Protein AF-A0A528FMC1-F1 (afdb_monomer)

pLDDT: mean 87.97, std 17.71, range [42.25, 98.69]

Nearest PDB structures (foldseek):
  6yak-assembly1_DDD  TM=9.681E-01  e=7.379E-06  Carboxydothermus hydrogenoformans
  8ogh-assembly1_B  TM=9.612E-01  e=1.256E-04  Mycobacterium tuberculosis H37Rv
  8ogh-assembly1_A  TM=9.582E-01  e=1.342E-04  Mycobacterium tuberculosis H37Rv
  7a9h-assembly1_AAA  TM=9.561E-01  e=1.531E-04  Mycobacterium tuberculosis H37Rv
  7a9g-assembly1_AAA  TM=8.290E-01  e=8.459E-05  Mycobacterium tuberculosis H37Rv

Foldseek 3Di:
DDDDDDDDDPVNVVVPPDDDDDQLPPLVVLLVVCVVPVQEAAEDAPCCVVNSNVNNCVNCVV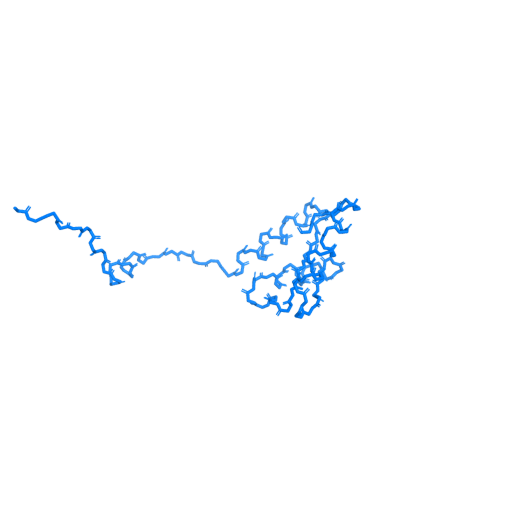RYYHPHNCVVVRVVVCVVSVVVPHDD

Sequence (88 aa):
MSNSGFQVSMAESLKAGTRQTVQAPFGLALAELAGKHEDVVGLTADLGKYTDILPFAKAFPDRYFNVGMAEQNLIAISAGLAKIGKVP

Radius of gyration: 19.48 Å; Cα contacts (8 Å, |Δi|>4): 85; chains: 1; bounding box: 52×48×34 Å

Solvent-accessible surface area (backbone atoms only — not comparable to full-atom values): 5260 Å² total; per-residue (Å²): 137,83,87,80,71,90,77,82,49,75,70,59,66,61,69,65,74,76,77,85,79,69,82,45,56,61,7,51,52,50,36,57,50,40,74,78,33,88,44,47,36,47,76,36,46,69,42,40,86,80,64,29,39,49,56,24,38,72,77,37,55,96,41,43,44,73,62,37,94,32,60,71,56,46,54,53,50,38,52,53,41,42,74,75,66,32,48,96

Mean predicted aligned error: 9.07 Å

Secondary structure (DSSP, 8-state):
---------HHHHHHS---PPPSSHHHHHHHHHHHH-TTB-EEESS-TTTTT-HHHHHH-GGGEEE--S-HHHHHHHHHHHHHTT-B-

Structure (mmCIF, N/CA/C/O backbone):
data_AF-A0A528FMC1-F1
#
_entry.id   AF-A0A528FMC1-F1
#
loop_
_atom_site.group_PDB
_atom_site.id
_atom_site.type_symbol
_atom_site.label_atom_id
_atom_site.label_alt_id
_atom_site.label_comp_id
_atom_site.label_asym_id
_atom_site.label_entity_id
_atom_site.label_seq_id
_atom_site.pdbx_PDB_ins_code
_atom_site.Cartn_x
_atom_site.Cartn_y
_atom_site.Cartn_z
_atom_site.occupancy
_atom_site.B_iso_or_equiv
_atom_site.auth_seq_id
_atom_site.auth_comp_id
_atom_site.auth_asym_id
_atom_site.auth_atom_id
_atom_site.pdbx_PDB_model_num
ATOM 1 N N . MET A 1 1 ? 38.330 -39.862 -1.056 1.00 42.25 1 MET A N 1
ATOM 2 C CA . MET A 1 1 ? 37.987 -39.206 -2.336 1.00 42.25 1 MET A CA 1
ATOM 3 C C . MET A 1 1 ? 36.906 -38.184 -2.030 1.00 42.25 1 MET A C 1
ATOM 5 O O . MET A 1 1 ? 35.893 -38.551 -1.456 1.00 42.25 1 MET A O 1
ATOM 9 N N . SER A 1 2 ? 37.239 -36.908 -2.225 1.00 42.50 2 SER A N 1
ATOM 10 C CA . SER A 1 2 ? 36.513 -35.729 -1.736 1.00 42.50 2 SER A CA 1
ATOM 11 C C . SER A 1 2 ? 35.173 -35.547 -2.451 1.00 42.50 2 SER A C 1
ATOM 13 O O . SER A 1 2 ? 35.115 -35.633 -3.674 1.00 42.50 2 SER A O 1
ATOM 15 N N . ASN A 1 3 ? 34.115 -35.297 -1.680 1.00 42.31 3 ASN A N 1
ATOM 16 C CA . ASN A 1 3 ? 32.773 -35.006 -2.170 1.00 42.31 3 ASN A CA 1
ATOM 17 C C . ASN A 1 3 ? 32.751 -33.549 -2.672 1.00 42.31 3 ASN A C 1
ATOM 19 O O . ASN A 1 3 ? 32.604 -32.618 -1.878 1.00 42.31 3 ASN A O 1
ATOM 23 N N . SER A 1 4 ? 32.989 -33.330 -3.968 1.00 44.59 4 SER A N 1
ATOM 24 C CA . SER A 1 4 ? 33.004 -31.990 -4.562 1.00 44.59 4 SER A CA 1
ATOM 25 C C . SER A 1 4 ? 31.576 -31.476 -4.731 1.00 44.59 4 SER A C 1
ATOM 27 O O . SER A 1 4 ? 30.851 -31.904 -5.630 1.00 44.59 4 SER A O 1
ATOM 29 N N . GLY A 1 5 ? 31.186 -30.567 -3.838 1.00 46.59 5 GLY A N 1
ATOM 30 C CA . GLY A 1 5 ? 29.942 -29.814 -3.913 1.00 46.59 5 GLY A CA 1
ATOM 31 C C . GLY A 1 5 ? 29.766 -29.124 -5.265 1.00 46.59 5 GLY A C 1
ATOM 32 O O . GLY A 1 5 ? 30.716 -28.637 -5.875 1.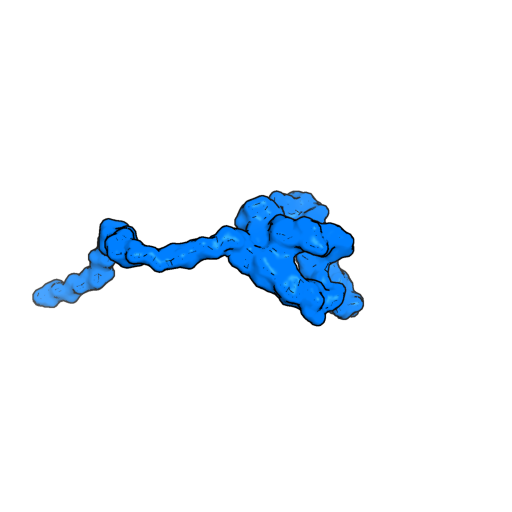00 46.59 5 GLY A O 1
ATOM 33 N N . PHE A 1 6 ? 28.520 -29.108 -5.723 1.00 58.50 6 PHE A N 1
ATOM 34 C CA . PHE A 1 6 ? 28.058 -28.435 -6.926 1.00 58.50 6 PHE A CA 1
ATOM 35 C C . PHE A 1 6 ? 28.283 -26.922 -6.790 1.00 58.50 6 PHE A C 1
ATOM 37 O O . PHE A 1 6 ? 27.477 -26.207 -6.197 1.00 58.50 6 PHE A O 1
ATOM 44 N N . GLN A 1 7 ? 29.421 -26.440 -7.285 1.00 52.75 7 GLN A N 1
ATOM 45 C CA . GLN A 1 7 ? 29.770 -25.026 -7.286 1.00 52.75 7 GLN A CA 1
ATOM 46 C C . GLN A 1 7 ? 29.389 -24.437 -8.648 1.00 52.75 7 GLN A C 1
ATOM 48 O O . GLN A 1 7 ? 30.204 -24.400 -9.565 1.00 52.75 7 GLN A O 1
ATOM 53 N N . VAL A 1 8 ? 28.133 -24.002 -8.798 1.00 58.00 8 VAL A N 1
ATOM 54 C CA . VAL A 1 8 ? 27.712 -23.268 -10.004 1.00 58.00 8 VAL A CA 1
ATOM 55 C C . VAL A 1 8 ? 28.352 -21.889 -9.972 1.00 58.00 8 VAL A C 1
ATOM 57 O O . VAL A 1 8 ? 28.166 -21.122 -9.023 1.00 58.00 8 VAL A O 1
ATOM 60 N N . SER A 1 9 ? 29.123 -21.568 -11.007 1.00 63.69 9 SER A N 1
ATOM 61 C CA . SER A 1 9 ? 29.769 -20.260 -11.122 1.00 63.69 9 SER A CA 1
ATOM 62 C C . SER A 1 9 ? 28.769 -19.188 -11.582 1.00 63.69 9 SER A C 1
ATOM 64 O O . SER A 1 9 ? 27.834 -19.471 -12.332 1.00 63.69 9 SER A O 1
ATOM 66 N N . MET A 1 10 ? 28.981 -17.921 -11.201 1.00 59.66 10 MET A N 1
ATOM 67 C CA . MET A 1 10 ? 28.163 -16.799 -11.705 1.00 59.66 10 MET A CA 1
ATOM 68 C C . MET A 1 10 ? 28.136 -16.726 -13.240 1.00 59.66 10 MET A C 1
ATOM 70 O O . MET A 1 10 ? 27.149 -16.285 -13.819 1.00 59.66 10 MET A O 1
ATOM 74 N N . ALA A 1 11 ? 29.183 -17.217 -13.908 1.00 59.12 11 ALA A N 1
ATOM 75 C CA . ALA A 1 11 ? 29.254 -17.291 -15.362 1.00 59.12 11 ALA A CA 1
ATOM 76 C C . ALA A 1 11 ? 28.294 -18.335 -15.972 1.00 59.12 11 ALA A C 1
ATOM 78 O O . ALA A 1 11 ? 27.810 -18.137 -17.086 1.00 59.12 11 ALA A O 1
ATOM 79 N N . GLU A 1 12 ? 27.978 -19.420 -15.260 1.00 59.97 12 GLU A N 1
ATOM 80 C CA . GLU A 1 12 ? 27.012 -20.429 -15.721 1.00 59.97 12 GLU A CA 1
ATOM 81 C C . GLU A 1 12 ? 25.565 -19.953 -15.566 1.00 59.97 12 GLU A C 1
ATOM 83 O O . GLU A 1 12 ? 24.743 -20.200 -16.448 1.00 59.97 12 GLU A O 1
ATOM 88 N N . SER A 1 13 ? 25.277 -19.169 -14.522 1.00 58.59 13 SER A N 1
ATOM 89 C CA . SER A 1 13 ? 23.971 -18.516 -14.341 1.00 58.59 13 SER A CA 1
ATOM 90 C C . SER A 1 13 ? 23.648 -17.537 -15.485 1.00 58.59 13 SER A C 1
ATOM 92 O O . SER A 1 13 ? 22.502 -17.422 -15.914 1.00 58.59 13 SER A O 1
ATOM 94 N N . LEU A 1 14 ? 24.671 -16.886 -16.054 1.00 61.16 14 LEU A N 1
ATOM 95 C CA . LEU A 1 14 ? 24.527 -15.947 -17.176 1.00 61.16 14 LEU A CA 1
ATOM 96 C C . LEU A 1 14 ? 24.330 -16.639 -18.538 1.00 61.16 14 LEU A C 1
ATOM 98 O O . LEU A 1 14 ? 23.722 -16.053 -19.433 1.00 61.16 14 LEU A O 1
ATOM 102 N N . LYS A 1 15 ? 24.802 -17.885 -18.709 1.00 55.69 15 LYS A N 1
ATOM 103 C CA . LYS A 1 15 ? 24.583 -18.682 -19.935 1.00 55.69 15 LYS A CA 1
ATOM 104 C C . LYS A 1 15 ? 23.185 -19.299 -20.023 1.00 55.69 15 LYS A C 1
ATOM 106 O O . LYS A 1 15 ? 22.779 -19.686 -21.116 1.00 55.69 15 LYS A O 1
ATOM 111 N N . ALA A 1 16 ? 22.410 -19.305 -18.937 1.00 57.91 16 ALA A N 1
ATOM 112 C CA . ALA A 1 16 ? 20.967 -19.568 -18.955 1.00 57.91 16 ALA A CA 1
ATOM 113 C C . ALA A 1 16 ? 20.171 -18.364 -19.514 1.00 57.91 16 ALA A C 1
ATOM 115 O O . ALA A 1 16 ? 19.134 -17.958 -18.982 1.00 57.91 16 ALA A O 1
ATOM 116 N N . GLY A 1 17 ? 20.687 -17.745 -20.578 1.00 61.72 17 GLY A N 1
ATOM 117 C CA . GLY A 1 17 ? 20.093 -16.592 -21.232 1.00 61.72 17 GLY A CA 1
ATOM 118 C C . GLY A 1 17 ? 18.748 -16.961 -21.847 1.00 61.72 17 GLY A C 1
ATOM 119 O O . GLY A 1 17 ? 18.698 -17.655 -22.855 1.00 61.72 17 GLY A O 1
ATOM 120 N N . THR A 1 18 ? 17.663 -16.538 -21.197 1.00 62.56 18 THR A N 1
ATOM 121 C CA . THR A 1 18 ? 16.538 -15.724 -21.719 1.00 62.56 18 THR A CA 1
ATOM 122 C C . THR A 1 18 ? 15.389 -15.787 -20.698 1.00 62.56 18 THR A C 1
ATOM 124 O O . THR A 1 18 ? 14.271 -16.184 -21.021 1.00 62.56 18 THR A O 1
ATOM 127 N N . ARG A 1 19 ? 15.624 -15.447 -19.420 1.00 65.19 19 ARG A N 1
ATOM 128 C CA . ARG A 1 19 ? 14.490 -15.271 -18.500 1.00 65.19 19 ARG A CA 1
ATOM 129 C C . ARG A 1 19 ? 13.858 -13.922 -18.813 1.00 65.19 19 ARG A C 1
ATOM 131 O O . ARG A 1 19 ? 14.429 -12.891 -18.472 1.00 65.19 19 ARG A O 1
ATOM 138 N N . GLN A 1 20 ? 12.717 -13.936 -19.500 1.00 78.62 20 GLN A N 1
ATOM 139 C CA . GLN A 1 20 ? 11.966 -12.710 -19.745 1.00 78.62 20 GLN A CA 1
ATOM 140 C C . GLN A 1 20 ? 11.609 -12.073 -18.401 1.00 78.62 20 GLN A C 1
ATOM 142 O O . GLN A 1 20 ? 11.021 -12.717 -17.530 1.00 78.62 20 GLN A O 1
ATOM 147 N N . THR A 1 21 ? 12.026 -10.825 -18.219 1.00 83.38 21 THR A N 1
ATOM 148 C CA . THR A 1 21 ? 11.682 -10.023 -17.053 1.00 83.38 21 THR A CA 1
ATOM 149 C C . THR A 1 21 ? 10.483 -9.158 -17.401 1.00 83.38 21 THR A C 1
ATOM 151 O O . THR A 1 21 ? 10.396 -8.578 -18.482 1.00 83.38 21 THR A O 1
ATOM 154 N N . VAL A 1 22 ? 9.531 -9.094 -16.479 1.00 86.50 22 VAL A N 1
ATOM 155 C CA . VAL A 1 22 ? 8.384 -8.194 -16.577 1.00 86.50 22 VAL A CA 1
ATOM 156 C C . VAL A 1 22 ? 8.719 -6.966 -15.742 1.00 86.50 22 VAL A C 1
ATOM 158 O O . VAL A 1 22 ? 9.214 -7.104 -14.627 1.00 86.50 22 VAL A O 1
ATOM 161 N N . GLN A 1 23 ? 8.496 -5.773 -16.287 1.00 91.31 23 GLN A N 1
ATOM 162 C CA . GLN A 1 23 ? 8.644 -4.528 -15.533 1.00 91.31 23 GLN A CA 1
ATOM 163 C C . GLN A 1 23 ? 7.484 -4.371 -14.549 1.00 91.31 23 GLN A C 1
ATOM 165 O O . GLN A 1 23 ? 6.334 -4.562 -14.937 1.00 91.31 23 GLN A O 1
ATOM 170 N N . ALA A 1 24 ? 7.789 -4.005 -13.302 1.00 93.88 24 ALA A N 1
ATOM 171 C CA . ALA A 1 24 ? 6.816 -3.796 -12.232 1.00 93.88 24 ALA A CA 1
ATOM 172 C C . ALA A 1 24 ? 5.740 -4.900 -12.120 1.00 93.88 24 ALA A C 1
ATOM 174 O O . ALA A 1 24 ? 4.540 -4.601 -12.102 1.00 93.88 24 ALA A O 1
ATOM 175 N N . PRO A 1 25 ? 6.138 -6.188 -12.055 1.00 94.62 25 PRO A N 1
ATOM 176 C CA . PRO A 1 25 ? 5.200 -7.306 -12.131 1.00 94.62 25 PRO A CA 1
ATOM 177 C C . PRO A 1 25 ? 4.176 -7.264 -10.992 1.00 94.62 25 PRO A C 1
ATOM 179 O O . PRO A 1 25 ? 3.013 -7.597 -11.201 1.00 94.62 25 PRO A O 1
ATOM 182 N N . PHE A 1 26 ? 4.592 -6.797 -9.810 1.00 95.81 26 PHE A N 1
ATOM 183 C CA . PHE A 1 26 ? 3.718 -6.620 -8.656 1.00 95.81 26 PHE A CA 1
ATOM 184 C C . PHE A 1 26 ? 2.643 -5.555 -8.898 1.00 95.81 26 PHE A C 1
ATOM 186 O O . PHE A 1 26 ? 1.460 -5.863 -8.794 1.00 95.81 26 PHE A O 1
ATOM 193 N N . GLY A 1 27 ? 3.020 -4.324 -9.258 1.00 97.25 27 GLY A N 1
ATOM 194 C CA . GLY A 1 27 ? 2.049 -3.245 -9.450 1.00 97.25 27 GLY A CA 1
ATOM 195 C C . GLY A 1 27 ? 1.076 -3.500 -10.593 1.00 97.25 27 GLY A C 1
ATOM 196 O O . GLY A 1 27 ? -0.089 -3.125 -10.484 1.00 97.25 27 GLY A O 1
ATOM 197 N N . LEU A 1 28 ? 1.530 -4.154 -11.668 1.00 97.81 28 LEU A N 1
ATOM 198 C CA . LEU A 1 28 ? 0.656 -4.552 -12.775 1.00 97.81 28 LEU A CA 1
ATOM 199 C C . LEU A 1 28 ? -0.363 -5.608 -12.332 1.00 97.81 28 LEU A C 1
ATOM 201 O O . LEU A 1 28 ? -1.556 -5.436 -12.576 1.00 97.81 28 LEU A O 1
ATOM 205 N N . ALA A 1 29 ? 0.084 -6.656 -11.635 1.00 97.69 29 ALA A N 1
ATOM 206 C CA . ALA A 1 29 ? -0.811 -7.689 -11.118 1.00 97.69 29 ALA A CA 1
ATOM 207 C C . ALA A 1 29 ? -1.786 -7.133 -10.067 1.00 97.69 29 ALA A C 1
ATOM 209 O O . ALA A 1 29 ? -2.969 -7.471 -10.078 1.00 97.69 29 ALA A O 1
ATOM 210 N N . LEU A 1 30 ? -1.318 -6.239 -9.190 1.00 98.25 30 LEU A N 1
ATOM 211 C CA . LEU A 1 30 ? -2.158 -5.585 -8.189 1.00 98.25 30 LEU A CA 1
ATOM 212 C C . LEU A 1 30 ? -3.220 -4.691 -8.842 1.00 98.25 30 LEU A C 1
ATOM 214 O O . LEU 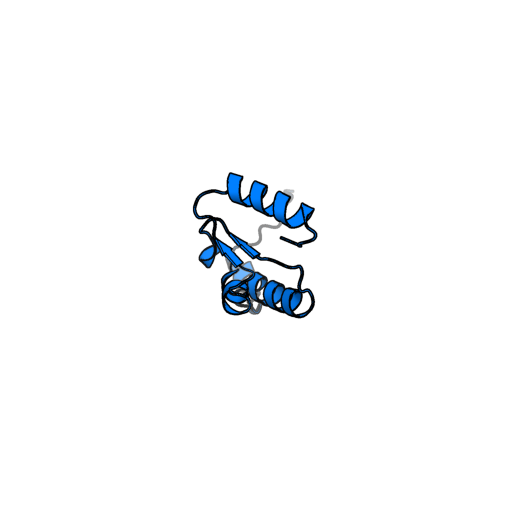A 1 30 ? -4.376 -4.709 -8.424 1.00 98.25 30 LEU A O 1
ATOM 218 N N . ALA A 1 31 ? -2.860 -3.941 -9.889 1.00 98.25 31 ALA A N 1
ATOM 219 C CA . ALA A 1 31 ? -3.818 -3.144 -10.652 1.00 98.25 31 ALA A CA 1
ATOM 220 C C . ALA A 1 31 ? -4.861 -4.027 -11.360 1.00 98.25 31 ALA A C 1
ATOM 222 O O . ALA 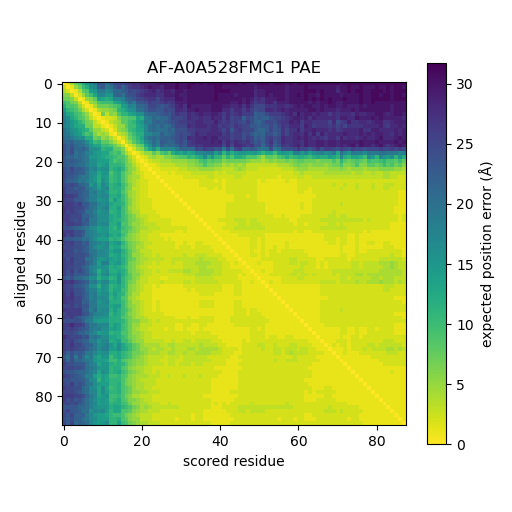A 1 31 ? -6.051 -3.715 -11.340 1.00 98.25 31 ALA A O 1
ATOM 223 N N . GLU A 1 32 ? -4.446 -5.156 -11.940 1.00 98.31 32 GLU A N 1
ATOM 224 C CA . GLU A 1 32 ? -5.385 -6.109 -12.539 1.00 98.31 32 GLU A CA 1
ATOM 225 C C . GLU A 1 32 ? -6.366 -6.666 -11.496 1.00 98.31 32 GLU A C 1
ATOM 227 O O . GLU A 1 32 ? -7.576 -6.697 -11.737 1.00 98.31 32 GLU A O 1
ATOM 232 N N . LEU A 1 33 ? -5.862 -7.068 -10.324 1.00 98.50 33 LEU A N 1
ATOM 233 C CA . LEU A 1 33 ? -6.688 -7.562 -9.222 1.00 98.50 33 LEU A CA 1
ATOM 234 C C . LEU A 1 33 ? -7.700 -6.500 -8.778 1.00 98.50 33 LEU A C 1
ATOM 236 O O . LEU A 1 33 ? -8.893 -6.778 -8.674 1.00 98.50 33 LEU A O 1
ATOM 240 N N . ALA A 1 34 ? -7.247 -5.265 -8.586 1.00 98.38 34 ALA A N 1
ATOM 241 C CA . ALA A 1 34 ? -8.097 -4.166 -8.151 1.00 98.38 34 ALA A CA 1
ATOM 242 C C . ALA A 1 34 ? -9.123 -3.722 -9.205 1.00 98.38 34 ALA A C 1
ATOM 244 O O . ALA A 1 34 ? -10.127 -3.105 -8.852 1.00 98.38 34 ALA A O 1
ATOM 245 N N . GLY A 1 35 ? -8.918 -4.050 -10.485 1.00 98.31 35 GLY A N 1
ATOM 246 C CA . GLY A 1 35 ? -9.937 -3.892 -11.526 1.00 98.31 35 GLY A CA 1
ATOM 247 C C . GLY A 1 35 ? -11.114 -4.865 -11.384 1.00 98.31 35 GLY A C 1
ATOM 248 O O . GLY A 1 35 ? -12.192 -4.594 -11.902 1.00 98.31 35 GLY A O 1
ATOM 249 N N . LYS A 1 36 ? -10.919 -5.983 -10.673 1.00 98.50 36 LYS A N 1
ATOM 250 C CA . LYS A 1 36 ? -11.947 -7.005 -10.396 1.00 98.50 36 LYS A CA 1
ATOM 251 C C . LYS A 1 36 ? -12.530 -6.880 -8.981 1.00 98.50 36 LYS A C 1
ATOM 253 O O . LYS A 1 36 ? -13.597 -7.422 -8.716 1.00 98.50 36 LYS A O 1
ATOM 258 N N . HIS A 1 37 ? -11.828 -6.176 -8.093 1.00 98.38 37 HIS A N 1
ATOM 259 C CA . HIS A 1 37 ? -12.129 -6.069 -6.667 1.00 98.38 37 HIS A CA 1
ATOM 260 C C . HIS A 1 37 ? -12.070 -4.605 -6.205 1.00 98.38 37 HIS A C 1
ATOM 262 O O . HIS A 1 37 ? -11.001 -3.989 -6.146 1.00 98.38 37 HIS A O 1
ATOM 268 N N . GLU A 1 38 ? -13.230 -4.024 -5.888 1.00 97.81 38 GLU A N 1
ATOM 269 C CA . GLU A 1 38 ? -13.358 -2.616 -5.470 1.00 97.81 38 GLU A CA 1
ATOM 270 C C . GLU A 1 38 ? -12.829 -2.348 -4.048 1.00 97.81 38 GLU A C 1
ATOM 272 O O . GLU A 1 38 ? -12.497 -1.215 -3.686 1.00 97.81 38 GLU A O 1
ATOM 277 N N . ASP A 1 39 ? -12.721 -3.398 -3.240 1.00 98.38 39 ASP A N 1
ATOM 278 C CA . ASP A 1 39 ? -12.252 -3.396 -1.857 1.00 98.38 39 ASP A CA 1
ATOM 279 C C . ASP A 1 39 ? -10.724 -3.372 -1.720 1.00 98.38 39 ASP A C 1
ATOM 281 O O . ASP A 1 39 ? -10.232 -2.991 -0.656 1.00 98.38 39 ASP A O 1
ATOM 285 N N . VAL A 1 40 ? -9.979 -3.691 -2.785 1.00 98.69 40 VAL A N 1
ATOM 286 C CA . VAL A 1 40 ? -8.509 -3.629 -2.797 1.00 98.69 40 VAL A CA 1
ATOM 287 C C . VAL A 1 40 ? -8.021 -2.182 -2.757 1.00 98.69 40 VAL A C 1
ATOM 289 O O . VAL A 1 40 ? -8.442 -1.341 -3.558 1.00 98.69 40 VAL A O 1
ATOM 292 N N . VAL A 1 41 ? -7.095 -1.908 -1.841 1.00 98.69 41 VAL A N 1
ATOM 293 C CA . VAL A 1 41 ? -6.407 -0.621 -1.680 1.00 98.69 41 VAL A CA 1
ATOM 294 C C . VAL A 1 41 ? -4.899 -0.853 -1.597 1.00 98.69 41 VAL A C 1
ATOM 296 O O . VAL A 1 41 ? -4.459 -1.908 -1.164 1.00 98.69 41 VAL A O 1
ATOM 299 N N . GLY A 1 42 ? -4.098 0.113 -2.038 1.00 98.19 42 GLY A N 1
ATOM 300 C CA . GLY A 1 42 ? -2.638 0.016 -2.027 1.00 98.19 42 GLY A CA 1
ATOM 301 C C . GLY A 1 42 ? -2.033 1.012 -1.051 1.00 98.19 42 GLY A C 1
ATOM 302 O O . GLY A 1 42 ? -2.362 2.196 -1.099 1.00 98.19 42 GLY A O 1
ATOM 303 N N . LEU A 1 43 ? -1.129 0.555 -0.187 1.00 98.38 43 LEU A N 1
ATOM 304 C CA . LEU A 1 43 ? -0.429 1.411 0.769 1.00 98.38 43 LEU A CA 1
ATOM 305 C C . LEU A 1 43 ? 1.085 1.34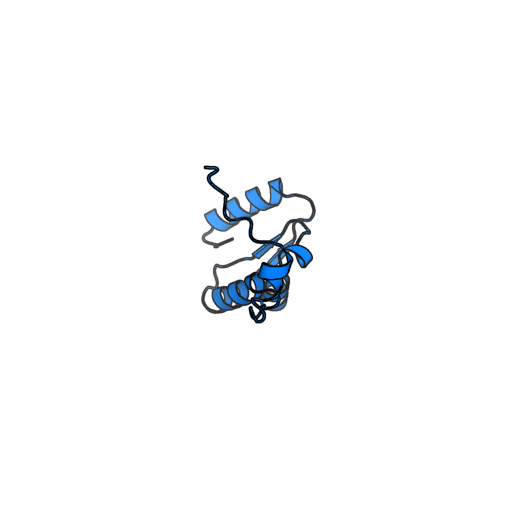9 0.573 1.00 98.38 43 LEU A C 1
ATOM 307 O O . LEU A 1 43 ? 1.643 0.309 0.231 1.00 98.38 43 LEU A O 1
ATOM 311 N N . THR A 1 44 ? 1.767 2.465 0.824 1.00 98.06 44 THR A N 1
ATOM 312 C CA . THR A 1 44 ? 3.232 2.518 0.874 1.00 98.06 44 THR A CA 1
ATOM 313 C C . THR A 1 44 ? 3.721 3.490 1.943 1.00 98.06 44 THR A C 1
ATOM 315 O O . THR A 1 44 ? 3.043 4.462 2.272 1.00 98.06 44 THR A O 1
ATOM 318 N N . ALA A 1 45 ? 4.929 3.249 2.449 1.00 97.69 45 ALA A N 1
ATOM 319 C CA . ALA A 1 45 ? 5.646 4.150 3.344 1.00 97.69 45 ALA A CA 1
ATOM 320 C C . ALA A 1 45 ? 6.837 4.778 2.598 1.00 97.69 45 ALA A C 1
ATOM 322 O O . ALA A 1 45 ? 7.976 4.371 2.773 1.00 97.69 45 ALA A O 1
ATOM 323 N N . ASP A 1 46 ? 6.558 5.674 1.647 1.00 96.56 46 ASP A N 1
ATOM 324 C CA . ASP A 1 46 ? 7.540 6.343 0.767 1.00 96.56 46 ASP A CA 1
ATOM 325 C C . ASP A 1 46 ? 8.408 5.445 -0.145 1.00 96.56 46 ASP A C 1
ATOM 327 O O . ASP A 1 46 ? 9.258 5.906 -0.903 1.00 96.56 46 ASP A O 1
ATOM 331 N N . LEU A 1 47 ? 8.142 4.139 -0.166 1.00 96.88 47 LEU A N 1
ATOM 332 C CA . LEU A 1 47 ? 8.876 3.178 -0.993 1.00 96.88 47 LEU A CA 1
ATOM 333 C C . LEU A 1 47 ? 8.243 2.896 -2.361 1.00 96.88 47 LEU A C 1
ATOM 335 O O . LEU A 1 47 ? 8.673 1.971 -3.043 1.00 96.88 47 LEU A O 1
ATOM 339 N N . GLY A 1 48 ? 7.263 3.689 -2.807 1.00 95.06 48 GLY A N 1
ATOM 340 C CA . GLY A 1 48 ? 6.432 3.330 -3.962 1.00 95.06 48 GLY A CA 1
ATOM 341 C C . GLY A 1 48 ? 7.223 3.061 -5.252 1.00 95.06 48 GLY A C 1
ATOM 342 O O . GLY A 1 48 ? 6.926 2.121 -5.987 1.00 95.06 48 GLY A O 1
ATOM 343 N N . LYS A 1 49 ? 8.282 3.845 -5.497 1.00 92.31 49 LYS A N 1
ATOM 344 C CA . LYS A 1 49 ? 9.199 3.660 -6.636 1.00 92.31 49 LYS A CA 1
ATOM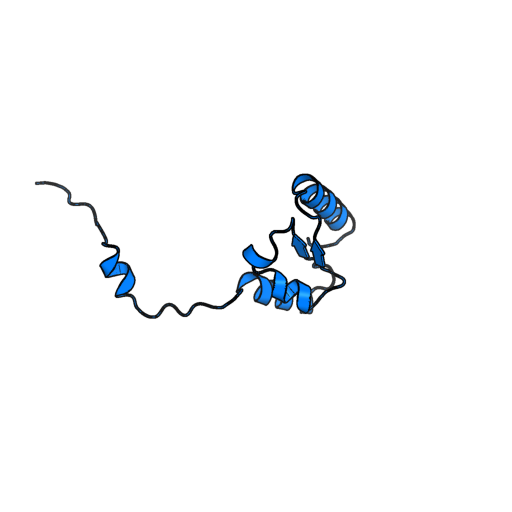 345 C C . LYS A 1 49 ? 9.993 2.352 -6.564 1.00 92.31 49 LYS A C 1
ATOM 347 O O . LYS A 1 49 ? 10.357 1.816 -7.602 1.00 92.31 49 LYS A O 1
ATOM 352 N N . TYR A 1 50 ? 10.297 1.878 -5.360 1.00 94.69 50 TYR A N 1
ATOM 353 C CA . TYR A 1 50 ? 11.159 0.720 -5.119 1.00 94.69 50 TYR A CA 1
ATOM 354 C C . TYR A 1 50 ? 10.371 -0.576 -4.917 1.00 94.69 50 TYR A C 1
ATOM 356 O O . TYR A 1 50 ? 10.936 -1.656 -5.054 1.00 94.69 50 TYR A O 1
ATOM 364 N N . THR A 1 51 ? 9.079 -0.479 -4.600 1.00 94.75 51 THR A N 1
ATOM 365 C CA . THR A 1 51 ? 8.177 -1.625 -4.419 1.00 94.75 51 THR A CA 1
ATOM 366 C C . THR A 1 51 ? 7.363 -1.950 -5.665 1.00 94.75 51 THR A C 1
ATOM 368 O O . THR A 1 51 ? 6.511 -2.830 -5.616 1.00 94.75 51 THR A O 1
ATOM 371 N N . ASP A 1 52 ? 7.592 -1.243 -6.776 1.00 95.81 52 ASP A N 1
ATOM 372 C CA . ASP A 1 52 ? 6.864 -1.421 -8.034 1.00 95.81 52 ASP A CA 1
ATOM 373 C C . ASP A 1 52 ? 5.343 -1.216 -7.925 1.00 95.81 52 ASP A C 1
ATOM 375 O O . ASP A 1 52 ? 4.603 -1.654 -8.800 1.00 95.81 52 ASP A O 1
ATOM 379 N N . ILE A 1 53 ? 4.845 -0.525 -6.893 1.00 97.75 53 ILE A N 1
ATOM 380 C CA . ILE A 1 53 ? 3.401 -0.295 -6.689 1.00 97.75 53 ILE A CA 1
ATOM 381 C C . ILE A 1 53 ? 2.853 0.883 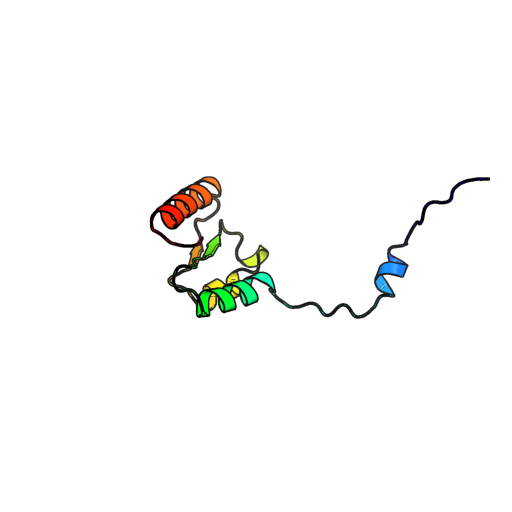-7.517 1.00 97.75 53 ILE A C 1
ATOM 383 O O . ILE A 1 53 ? 1.642 1.046 -7.658 1.00 97.75 53 ILE A O 1
ATOM 387 N N . LEU A 1 54 ? 3.720 1.712 -8.111 1.00 97.81 54 LEU A N 1
ATOM 388 C CA . LEU A 1 54 ? 3.306 2.900 -8.875 1.00 97.81 54 LEU A CA 1
ATOM 389 C C . LEU A 1 54 ? 2.320 2.634 -10.033 1.00 97.81 54 LEU A C 1
ATOM 391 O O . LEU A 1 54 ? 1.465 3.493 -10.259 1.00 97.81 54 LEU A O 1
ATOM 395 N N . PRO A 1 55 ? 2.359 1.498 -10.764 1.00 98.25 55 PRO A N 1
ATOM 396 C CA . PRO A 1 55 ? 1.318 1.175 -11.738 1.00 98.25 55 PRO A CA 1
ATOM 397 C C . PRO A 1 55 ? -0.086 1.114 -11.121 1.00 98.25 55 PRO A C 1
ATOM 399 O O . PRO A 1 55 ? -1.021 1.657 -11.708 1.00 98.25 55 PRO A O 1
ATOM 402 N N . PHE A 1 56 ? -0.231 0.540 -9.919 1.00 98.56 56 PHE A N 1
ATOM 403 C CA . PHE A 1 56 ? -1.493 0.557 -9.172 1.00 98.56 56 PHE A CA 1
ATOM 404 C C . PHE A 1 56 ? -1.887 1.988 -8.793 1.00 98.56 56 PHE A C 1
ATOM 406 O O . PHE A 1 56 ? -3.022 2.387 -9.039 1.00 98.56 56 PHE A O 1
ATOM 413 N N . ALA A 1 57 ? -0.942 2.786 -8.281 1.00 98.19 57 ALA A N 1
ATOM 414 C CA . ALA A 1 57 ? -1.193 4.184 -7.914 1.00 98.19 57 ALA A CA 1
ATOM 415 C C . ALA A 1 57 ? -1.697 5.026 -9.098 1.00 98.19 57 ALA A C 1
ATOM 417 O O . ALA A 1 57 ? -2.573 5.872 -8.939 1.00 98.19 57 ALA A O 1
ATOM 418 N N . LYS A 1 58 ? -1.164 4.777 -10.302 1.00 98.31 58 LYS A N 1
ATOM 419 C CA . LYS A 1 58 ? -1.597 5.445 -11.534 1.00 98.31 58 LYS A CA 1
ATOM 420 C C . LYS A 1 58 ? -2.998 5.009 -11.971 1.00 98.31 58 LYS A C 1
ATOM 422 O O . LYS A 1 58 ? -3.754 5.839 -12.465 1.00 98.31 58 LYS A O 1
ATOM 427 N N . ALA A 1 59 ? -3.317 3.721 -11.842 1.00 98.44 59 ALA A N 1
ATOM 428 C CA . ALA A 1 59 ? -4.607 3.171 -12.255 1.00 98.44 59 ALA A CA 1
ATOM 429 C C . ALA A 1 59 ? -5.742 3.520 -11.277 1.00 98.44 59 ALA A C 1
ATOM 431 O O . ALA A 1 59 ? -6.868 3.753 -11.710 1.00 98.44 59 ALA A O 1
ATOM 432 N N . PHE A 1 60 ? -5.446 3.578 -9.975 1.00 98.50 60 PHE A N 1
ATOM 433 C CA . PHE A 1 60 ? -6.428 3.793 -8.910 1.00 98.50 60 PHE A CA 1
ATOM 434 C C . PHE A 1 60 ? -5.935 4.827 -7.884 1.00 98.50 60 PHE A C 1
ATOM 436 O O . PHE A 1 60 ? -5.680 4.472 -6.730 1.00 98.50 60 PHE A O 1
ATOM 443 N N . PRO A 1 61 ? -5.811 6.111 -8.275 1.00 98.12 61 PRO A N 1
ATOM 444 C CA . PRO A 1 61 ? -5.276 7.156 -7.399 1.00 98.12 61 PRO A CA 1
ATOM 445 C C . PRO A 1 61 ? -6.094 7.323 -6.111 1.00 98.12 61 PRO A C 1
ATOM 447 O O . PRO A 1 61 ? -5.515 7.496 -5.044 1.00 98.12 61 PRO A O 1
ATOM 450 N N . ASP A 1 62 ? -7.419 7.163 -6.181 1.00 98.19 62 ASP A N 1
ATOM 451 C CA . ASP A 1 62 ? -8.318 7.278 -5.021 1.00 98.19 62 ASP A CA 1
ATOM 452 C C . ASP A 1 62 ? -8.243 6.080 -4.054 1.00 98.19 62 ASP A C 1
ATOM 454 O O . ASP A 1 62 ? -8.856 6.094 -2.986 1.00 98.19 62 ASP A O 1
ATOM 458 N N . ARG A 1 63 ? -7.509 5.020 -4.421 1.00 98.31 63 ARG A N 1
ATOM 459 C CA . ARG A 1 63 ? -7.314 3.802 -3.612 1.00 98.31 63 ARG A CA 1
ATOM 460 C C . ARG A 1 63 ? -5.850 3.568 -3.240 1.00 98.31 63 ARG A C 1
ATOM 462 O O . ARG A 1 63 ? -5.510 2.479 -2.779 1.00 98.31 63 ARG A O 1
ATOM 469 N N . TYR A 1 64 ? -4.993 4.567 -3.442 1.00 98.38 64 TYR A N 1
ATOM 470 C CA . TYR A 1 64 ? -3.569 4.512 -3.138 1.00 98.38 64 TYR A CA 1
ATOM 471 C C . TYR A 1 64 ? -3.196 5.503 -2.031 1.00 98.38 64 TYR A C 1
ATOM 473 O O . TYR A 1 64 ? -3.467 6.697 -2.132 1.00 98.38 64 TYR A O 1
ATOM 481 N N . PHE A 1 65 ? -2.513 5.014 -0.997 1.00 98.06 65 PHE A N 1
ATOM 482 C CA . PHE A 1 65 ? -2.142 5.798 0.178 1.00 98.06 65 PHE A CA 1
ATOM 483 C C . PHE A 1 65 ? -0.631 5.731 0.418 1.00 98.06 65 PHE A C 1
ATOM 485 O O . PHE A 1 65 ? -0.088 4.681 0.756 1.00 98.06 65 PHE A O 1
ATOM 492 N N . ASN A 1 66 ? 0.060 6.864 0.283 1.00 97.62 66 ASN A N 1
ATOM 493 C CA . ASN A 1 66 ? 1.439 7.004 0.751 1.0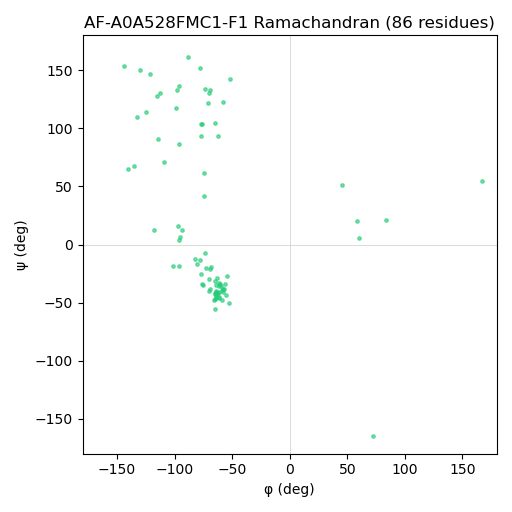0 97.62 66 ASN A CA 1
ATOM 494 C C . ASN A 1 66 ? 1.440 7.702 2.114 1.00 97.62 66 ASN A C 1
ATOM 496 O O . ASN A 1 66 ? 1.017 8.852 2.212 1.00 97.62 66 ASN A O 1
ATOM 500 N N . VAL A 1 67 ? 1.914 7.015 3.152 1.00 97.38 67 VAL A N 1
ATOM 501 C CA . VAL A 1 67 ? 1.920 7.534 4.531 1.00 97.38 67 VAL A CA 1
ATOM 502 C C . VAL A 1 67 ? 3.247 8.197 4.927 1.00 97.38 67 VAL A C 1
ATOM 504 O O . VAL A 1 67 ? 3.425 8.565 6.086 1.00 97.38 67 VAL A O 1
ATOM 507 N N . GLY A 1 68 ? 4.180 8.359 3.981 1.00 96.88 68 GLY A N 1
ATOM 508 C CA . GLY A 1 68 ? 5.542 8.830 4.252 1.00 96.88 68 GLY A CA 1
ATOM 509 C C . GLY A 1 68 ? 6.395 7.770 4.960 1.00 96.88 68 GLY A C 1
ATOM 510 O O . GLY A 1 68 ? 6.025 6.601 4.994 1.00 96.88 68 GLY A O 1
ATOM 511 N N . MET A 1 69 ? 7.531 8.165 5.542 1.00 97.06 69 MET A N 1
ATOM 512 C CA . MET A 1 69 ? 8.436 7.278 6.299 1.00 97.06 69 MET A CA 1
ATOM 513 C C . MET A 1 69 ? 7.853 6.916 7.681 1.00 97.06 69 MET A C 1
ATOM 515 O O . MET A 1 69 ? 8.375 7.315 8.723 1.00 97.06 69 MET A O 1
ATOM 519 N N . ALA A 1 70 ? 6.697 6.253 7.683 1.00 97.38 70 ALA A N 1
ATOM 520 C CA . ALA A 1 70 ? 5.916 5.937 8.873 1.00 97.38 70 ALA A CA 1
ATOM 521 C C . ALA A 1 70 ? 5.309 4.528 8.773 1.00 97.38 70 ALA A C 1
ATOM 523 O O . ALA A 1 70 ? 4.091 4.347 8.721 1.00 97.38 70 ALA A O 1
ATOM 524 N N . GLU A 1 71 ? 6.158 3.506 8.756 1.00 97.75 71 GLU A N 1
ATOM 525 C CA . GLU A 1 71 ? 5.776 2.100 8.576 1.00 97.75 71 GLU A CA 1
ATOM 526 C C . GLU A 1 71 ? 4.840 1.602 9.685 1.00 97.75 71 GLU A C 1
ATOM 528 O O . GLU A 1 71 ? 3.908 0.846 9.423 1.00 97.75 71 GLU A O 1
ATOM 533 N N . GLN A 1 72 ? 5.033 2.060 10.925 1.00 98.25 72 GLN A N 1
ATOM 534 C CA . GLN A 1 72 ? 4.127 1.718 12.029 1.00 98.25 72 GLN A CA 1
ATOM 535 C C . GLN A 1 72 ? 2.707 2.237 11.765 1.00 98.25 72 GLN A C 1
ATOM 537 O O . GLN A 1 72 ? 1.729 1.515 11.971 1.00 98.25 72 GLN A O 1
ATOM 542 N N . ASN A 1 73 ? 2.596 3.463 11.244 1.00 98.19 73 ASN A N 1
ATOM 543 C CA . ASN A 1 73 ? 1.312 4.045 10.872 1.00 98.19 73 ASN A CA 1
ATOM 544 C C . ASN A 1 73 ? 0.720 3.328 9.662 1.00 98.19 73 ASN A C 1
ATOM 546 O O . ASN A 1 73 ? -0.483 3.091 9.659 1.00 98.19 73 ASN A O 1
ATOM 550 N N . LEU A 1 74 ? 1.539 2.938 8.675 1.00 98.56 74 LEU A N 1
ATOM 551 C CA . LEU A 1 74 ? 1.089 2.133 7.536 1.00 98.56 74 LEU A CA 1
ATOM 552 C C . LEU A 1 74 ? 0.354 0.882 8.021 1.00 98.56 74 LEU A C 1
ATOM 554 O O . LEU A 1 74 ? -0.780 0.650 7.620 1.00 98.56 74 LEU A O 1
ATOM 558 N N . ILE A 1 75 ? 0.957 0.129 8.945 1.00 98.31 75 ILE A N 1
ATOM 559 C CA . ILE A 1 75 ? 0.353 -1.094 9.487 1.00 98.31 75 ILE A CA 1
ATOM 560 C C . ILE A 1 75 ? -0.924 -0.791 10.280 1.00 98.31 75 ILE A C 1
ATOM 562 O O . ILE A 1 75 ? -1.925 -1.489 10.114 1.00 98.31 75 ILE A O 1
ATOM 566 N N . ALA A 1 76 ? -0.927 0.254 11.113 1.00 98.44 76 ALA A N 1
ATOM 567 C CA . ALA A 1 76 ? -2.115 0.644 11.875 1.00 98.44 76 ALA A CA 1
ATOM 568 C C . ALA A 1 76 ? -3.281 1.073 10.963 1.00 98.44 76 ALA A C 1
ATOM 570 O O . ALA A 1 76 ? -4.427 0.673 11.184 1.00 98.44 76 ALA A O 1
ATOM 571 N N . ILE A 1 77 ? -2.990 1.843 9.912 1.00 98.38 77 ILE A N 1
ATOM 572 C CA . ILE A 1 77 ? -3.966 2.273 8.905 1.00 98.38 77 ILE A CA 1
ATOM 573 C C . ILE A 1 77 ? -4.483 1.059 8.129 1.00 98.38 77 ILE A C 1
ATOM 575 O O . ILE A 1 77 ? -5.699 0.904 8.018 1.00 98.38 77 ILE A O 1
ATOM 579 N N . SER A 1 78 ? -3.603 0.160 7.669 1.00 98.44 78 SER A N 1
ATOM 580 C CA . SER A 1 78 ? -4.004 -1.098 7.023 1.00 98.44 78 SER A CA 1
ATOM 581 C C . SER A 1 78 ? -4.929 -1.919 7.922 1.00 98.44 78 SER A C 1
ATOM 583 O O . SER A 1 78 ? -5.965 -2.391 7.465 1.00 98.44 78 SER A O 1
ATOM 585 N N . ALA A 1 79 ? -4.632 -2.037 9.219 1.00 98.62 79 ALA A N 1
ATOM 586 C CA . ALA A 1 79 ? -5.500 -2.750 10.157 1.00 98.62 79 ALA A CA 1
ATOM 587 C C . ALA A 1 79 ? -6.898 -2.108 10.268 1.00 98.62 79 ALA A C 1
ATOM 589 O O . ALA A 1 79 ? -7.910 -2.815 10.281 1.00 98.62 79 ALA A O 1
ATOM 590 N N . GLY A 1 80 ? -6.971 -0.774 10.304 1.00 98.56 80 GLY A N 1
ATOM 591 C CA . GLY A 1 80 ? -8.238 -0.039 10.286 1.00 98.56 80 GLY A CA 1
ATOM 592 C C . GLY A 1 80 ? -9.027 -0.236 8.987 1.00 98.56 80 GLY A C 1
ATOM 593 O O . GLY A 1 80 ? -10.228 -0.499 9.033 1.00 98.56 80 GLY A O 1
ATOM 594 N N . LEU A 1 81 ? -8.353 -0.177 7.836 1.00 98.50 81 LEU A N 1
ATOM 595 C CA . LEU A 1 81 ? -8.947 -0.422 6.516 1.00 98.50 81 LEU A CA 1
ATOM 596 C C . LEU A 1 81 ? -9.493 -1.852 6.406 1.00 98.50 81 LEU A C 1
ATOM 598 O O . LEU A 1 81 ? -10.642 -2.046 6.005 1.00 98.50 81 LEU A O 1
ATOM 602 N N . ALA A 1 82 ? -8.721 -2.842 6.855 1.00 98.69 82 ALA A N 1
ATOM 603 C CA . ALA A 1 82 ? -9.162 -4.232 6.921 1.00 98.69 82 ALA A CA 1
ATOM 604 C C . ALA A 1 82 ? -10.407 -4.396 7.808 1.00 98.69 82 ALA A C 1
ATOM 606 O O . ALA A 1 82 ? -11.344 -5.116 7.456 1.00 98.69 82 ALA A O 1
ATOM 607 N N . LYS A 1 83 ? -10.474 -3.676 8.936 1.00 98.62 83 LYS A N 1
ATOM 608 C CA . LYS A 1 83 ? -11.623 -3.723 9.853 1.00 98.62 83 LYS A CA 1
ATOM 609 C C . LYS A 1 83 ? -12.926 -3.224 9.222 1.00 98.62 83 LYS A C 1
ATOM 611 O O . LYS A 1 83 ? -13.991 -3.687 9.629 1.00 98.62 83 LYS A O 1
ATOM 616 N N . ILE A 1 84 ? -12.852 -2.314 8.251 1.00 98.25 84 ILE A N 1
ATOM 617 C CA . ILE A 1 84 ? -14.019 -1.779 7.527 1.00 98.25 84 ILE A CA 1
ATOM 618 C C . ILE A 1 84 ? -14.270 -2.486 6.184 1.00 98.25 84 ILE A C 1
ATOM 620 O O . ILE A 1 84 ? -15.015 -1.975 5.351 1.00 98.25 84 ILE A O 1
ATOM 624 N N . GLY A 1 85 ? -13.666 -3.661 5.973 1.00 98.25 85 GLY A N 1
ATOM 625 C CA . GLY A 1 85 ? -13.923 -4.506 4.805 1.00 98.25 85 GLY A CA 1
ATOM 626 C C . GLY A 1 85 ? -13.127 -4.134 3.555 1.00 98.25 85 GLY A C 1
ATOM 627 O O . GLY A 1 85 ? -13.545 -4.484 2.457 1.00 98.25 85 GLY A O 1
ATOM 628 N N . LYS A 1 86 ? -12.009 -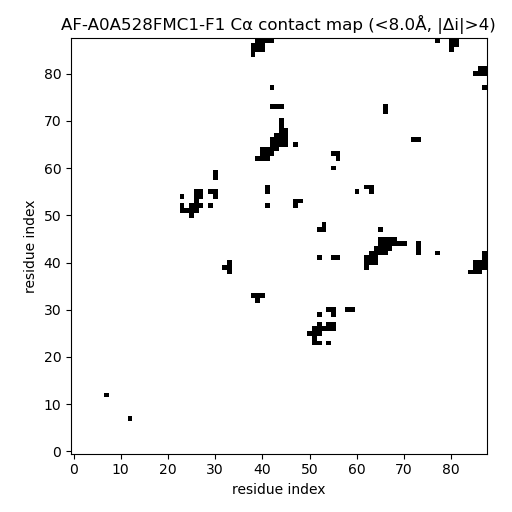3.413 3.697 1.00 98.62 86 LYS A N 1
ATOM 629 C CA . LYS A 1 86 ? -11.028 -3.247 2.613 1.00 98.62 86 LYS A CA 1
ATOM 630 C C . LYS A 1 86 ? -9.991 -4.368 2.641 1.00 98.62 86 LYS A C 1
ATOM 632 O O . LYS A 1 86 ? -9.793 -5.011 3.669 1.00 98.62 86 LYS A O 1
ATOM 637 N N . VAL A 1 87 ? -9.300 -4.554 1.521 1.00 98.44 87 VAL A N 1
ATOM 638 C CA . VAL A 1 87 ? -8.175 -5.485 1.366 1.00 98.44 87 VAL A CA 1
ATOM 639 C C . VAL A 1 87 ? -6.910 -4.657 1.097 1.00 98.44 87 VAL A C 1
ATOM 641 O O . VAL A 1 87 ? -6.679 -4.273 -0.052 1.00 98.44 87 VAL A O 1
ATOM 644 N N . PRO A 1 88 ? -6.170 -4.279 2.156 1.00 96.94 88 PRO A N 1
ATOM 645 C CA . PRO A 1 88 ? -4.950 -3.475 2.071 1.00 96.94 88 PRO A CA 1
ATOM 646 C C . PRO A 1 88 ? -3.681 -4.278 1.764 1.00 96.94 88 PRO A C 1
ATOM 648 O O . PRO A 1 88 ? -3.659 -5.499 2.043 1.00 96.94 88 PRO A O 1
#